Protein AF-A0A170YMG4-F1 (afdb_monomer)

Secondary structure (DSSP, 8-state):
--------------------------EEEEE--HHHHHHHHHTHHHHHHHHHHTT-EEEEEETTTTEEEEEE-TT-S-THHHHHHHHHHHHHHTT--HHHHTHHHH-TT-------HHHH----THHHHHHHHHHH-

Structure (mmCIF, N/CA/C/O backbone):
data_AF-A0A170YMG4-F1
#
_entry.id   AF-A0A170YMG4-F1
#
loop_
_atom_site.group_PDB
_atom_site.id
_atom_site.type_symbol
_atom_site.label_atom_id
_atom_site.label_alt_id
_atom_site.label_comp_id
_atom_site.label_asym_id
_atom_site.label_entity_id
_atom_site.label_seq_id
_atom_site.pdbx_PDB_ins_code
_atom_site.Cartn_x
_atom_site.Cartn_y
_atom_site.Cartn_z
_atom_site.occupancy
_atom_site.B_iso_or_equiv
_atom_site.auth_seq_id
_atom_site.auth_comp_id
_atom_site.auth_asym_id
_atom_site.auth_atom_id
_atom_site.pdbx_PDB_model_num
ATOM 1 N N . VAL A 1 1 ? 34.153 55.309 47.129 1.00 39.97 1 VAL A N 1
ATOM 2 C CA . VAL A 1 1 ? 33.852 56.091 45.910 1.00 39.97 1 VAL A CA 1
ATOM 3 C C . VAL A 1 1 ? 33.773 55.142 44.724 1.00 39.97 1 VAL A C 1
ATOM 5 O O . VAL A 1 1 ? 34.739 54.436 44.491 1.00 39.97 1 VAL A O 1
ATOM 8 N N . ASN A 1 2 ? 32.609 55.130 44.062 1.00 39.31 2 ASN A N 1
ATOM 9 C CA . ASN A 1 2 ? 32.299 54.625 42.709 1.00 39.31 2 ASN A CA 1
ATOM 10 C C . ASN A 1 2 ? 32.515 53.109 42.467 1.00 39.31 2 ASN A C 1
ATOM 12 O O . ASN A 1 2 ? 33.643 52.648 42.436 1.00 39.31 2 ASN A O 1
ATOM 16 N N . GLY A 1 3 ? 31.515 52.243 42.274 1.00 41.06 3 GLY A N 1
ATOM 17 C CA . GLY A 1 3 ? 30.150 52.428 41.780 1.00 41.06 3 GLY A CA 1
ATOM 18 C C . GLY A 1 3 ? 30.049 51.939 40.334 1.00 41.06 3 GLY A C 1
ATOM 19 O O . GLY A 1 3 ? 30.343 52.720 39.441 1.00 41.06 3 GLY A O 1
ATOM 20 N N . VAL A 1 4 ? 29.627 50.683 40.116 1.00 52.44 4 VAL A N 1
ATOM 21 C CA . VAL A 1 4 ? 29.015 50.212 38.856 1.00 52.44 4 VAL A CA 1
ATOM 22 C C . VAL A 1 4 ? 28.028 49.077 39.172 1.00 52.44 4 VAL A C 1
ATOM 24 O O . VAL A 1 4 ? 28.421 47.937 39.411 1.00 52.44 4 VAL A O 1
ATOM 27 N N . GLU A 1 5 ? 26.737 49.407 39.171 1.00 44.84 5 GLU A N 1
ATOM 28 C CA . GLU A 1 5 ? 25.624 48.458 39.061 1.00 44.84 5 GLU A CA 1
ATOM 29 C C . GLU A 1 5 ? 25.429 48.058 37.589 1.00 44.84 5 GLU A C 1
ATOM 31 O O . GLU A 1 5 ? 25.418 48.912 36.700 1.00 44.84 5 GLU A O 1
ATOM 36 N N . GLY A 1 6 ? 25.222 46.765 37.327 1.00 42.75 6 GLY A N 1
ATOM 37 C CA . GLY A 1 6 ? 24.892 46.217 36.009 1.00 42.75 6 GLY A CA 1
ATOM 38 C C . GLY A 1 6 ? 23.636 45.349 36.073 1.00 42.75 6 GLY A C 1
ATOM 39 O O . GLY A 1 6 ? 23.639 44.295 36.696 1.00 42.75 6 GLY A O 1
ATOM 40 N N . LYS A 1 7 ? 22.562 45.832 35.444 1.00 38.25 7 LYS A N 1
ATOM 41 C CA . LYS A 1 7 ? 21.168 45.367 35.517 1.00 38.25 7 LYS A CA 1
ATOM 42 C C . LYS A 1 7 ? 20.901 43.943 35.000 1.00 38.25 7 LYS A C 1
ATOM 44 O O . LYS A 1 7 ? 21.535 43.432 34.084 1.00 38.25 7 LYS A O 1
ATOM 49 N N . THR A 1 8 ? 19.845 43.386 35.579 1.00 41.50 8 THR A N 1
ATOM 50 C CA . THR A 1 8 ? 19.171 42.104 35.373 1.00 41.50 8 THR A CA 1
ATOM 51 C C . THR A 1 8 ? 18.584 41.876 33.970 1.00 41.50 8 THR A C 1
ATOM 53 O O . THR A 1 8 ? 18.126 42.794 33.294 1.00 41.50 8 THR A O 1
ATOM 56 N N . SER A 1 9 ? 18.427 40.583 33.655 1.00 40.16 9 SER A N 1
ATOM 57 C CA . SER A 1 9 ? 17.389 39.963 32.809 1.00 40.16 9 SER A CA 1
ATOM 58 C C . SER A 1 9 ? 17.453 40.124 31.283 1.00 40.16 9 SER A C 1
ATOM 60 O O . SER A 1 9 ? 16.949 41.085 30.718 1.00 40.16 9 SER A O 1
ATOM 62 N N . LYS A 1 10 ? 17.901 39.057 30.608 1.00 38.28 10 LYS A N 1
ATOM 63 C CA . LYS A 1 10 ? 17.247 38.514 29.403 1.00 38.28 10 LYS A CA 1
ATOM 64 C C . LYS A 1 10 ? 17.358 36.990 29.447 1.00 38.28 10 LYS A C 1
ATOM 66 O O . LYS A 1 10 ? 18.322 36.406 28.962 1.00 38.28 10 LYS A O 1
ATOM 71 N N . SER A 1 11 ? 16.375 36.346 30.072 1.00 43.09 11 SER A N 1
ATOM 72 C CA . SER A 1 11 ? 16.130 34.924 29.860 1.00 43.09 11 SER A CA 1
ATOM 73 C C . SER A 1 11 ? 15.776 34.739 28.386 1.00 43.09 11 SER A C 1
ATOM 75 O O . SER A 1 11 ? 14.762 35.240 27.904 1.00 43.09 11 SER A O 1
ATOM 77 N N . ILE A 1 12 ? 16.655 34.063 27.651 1.00 47.03 12 ILE A N 1
ATOM 78 C CA . ILE A 1 12 ? 16.390 33.619 26.287 1.00 47.03 12 ILE A CA 1
ATOM 79 C C . ILE A 1 12 ? 15.203 32.660 26.373 1.00 47.03 12 ILE A C 1
ATOM 81 O O . ILE A 1 12 ? 15.321 31.525 26.838 1.00 47.03 12 ILE A O 1
ATOM 85 N N . SER A 1 13 ? 14.032 33.149 25.981 1.00 44.34 13 SER A N 1
ATOM 86 C CA . SER A 1 13 ? 12.828 32.355 25.813 1.00 44.34 13 SER A CA 1
ATOM 87 C C . SER A 1 13 ? 13.050 31.405 24.641 1.00 44.34 13 SER A C 1
ATOM 89 O O . SER A 1 13 ? 12.803 31.734 23.483 1.00 44.34 13 SER A O 1
ATOM 91 N N . GLN A 1 14 ? 13.539 30.201 24.940 1.00 50.28 14 GLN A N 1
ATOM 92 C CA . GLN A 1 14 ? 13.475 29.104 23.984 1.00 50.28 14 GLN A CA 1
ATOM 93 C C . GLN A 1 14 ? 12.010 28.940 23.546 1.00 50.28 14 GLN A C 1
ATOM 95 O O . GLN A 1 14 ? 11.125 28.872 24.411 1.00 50.28 14 GLN A O 1
ATOM 100 N N . PRO A 1 15 ? 11.718 28.891 22.234 1.00 44.25 15 PRO A N 1
ATOM 101 C CA . PRO A 1 15 ? 10.371 28.619 21.771 1.00 44.25 15 PRO A CA 1
ATOM 102 C C . PRO A 1 15 ? 9.984 27.238 22.296 1.00 44.25 15 PRO A C 1
ATOM 104 O O . PRO A 1 15 ? 10.590 26.228 21.938 1.00 44.25 15 PRO A O 1
ATOM 107 N N . LYS A 1 16 ? 8.993 27.203 23.193 1.00 43.53 16 LYS A N 1
ATOM 108 C CA . LYS A 1 16 ? 8.404 25.961 23.686 1.00 43.53 16 LYS A CA 1
ATOM 109 C C . LYS A 1 16 ? 7.773 25.261 22.487 1.00 43.53 16 LYS A C 1
ATOM 111 O O . LYS A 1 16 ? 6.626 25.539 22.137 1.00 43.53 16 LYS A O 1
ATOM 116 N N . THR A 1 17 ? 8.511 24.353 21.851 1.00 48.72 17 THR A N 1
ATOM 117 C CA . THR A 1 17 ? 7.889 23.315 21.039 1.00 48.72 17 THR A CA 1
ATOM 118 C C . THR A 1 17 ? 6.882 22.645 21.961 1.00 48.72 17 THR A C 1
ATOM 120 O O . THR A 1 17 ? 7.228 22.142 23.033 1.00 48.72 17 THR A O 1
ATOM 123 N N . LYS A 1 18 ? 5.594 22.746 21.617 1.00 45.09 18 LYS A N 1
ATOM 124 C CA . LYS A 1 18 ? 4.545 21.982 22.283 1.00 45.09 18 LYS A CA 1
ATOM 125 C C . LYS A 1 18 ? 4.922 20.516 22.090 1.00 45.09 18 LYS A C 1
ATOM 127 O O . LYS A 1 18 ? 4.594 19.933 21.064 1.00 45.09 18 LYS A O 1
ATOM 132 N N . LYS A 1 19 ? 5.642 19.932 23.052 1.00 42.97 19 LYS A N 1
ATOM 133 C CA . LYS A 1 19 ? 5.721 18.485 23.212 1.00 42.97 19 LYS A CA 1
ATOM 134 C C . LYS A 1 19 ? 4.292 18.058 23.508 1.00 42.97 19 LYS A C 1
ATOM 136 O O . LYS A 1 19 ? 3.825 18.164 24.641 1.00 42.97 19 LYS A O 1
ATOM 141 N N . SER A 1 20 ? 3.559 17.696 22.458 1.00 49.00 20 SER A N 1
ATOM 142 C CA . SER A 1 20 ? 2.327 16.940 22.602 1.00 49.00 20 SER A CA 1
ATOM 143 C C . SER A 1 20 ? 2.653 15.770 23.519 1.00 49.00 20 SER A C 1
ATOM 145 O O . SER A 1 20 ? 3.669 15.100 23.320 1.00 49.00 20 SER A O 1
ATOM 147 N N . LYS A 1 21 ? 1.830 15.565 24.551 1.00 47.41 21 LYS A N 1
ATOM 148 C CA . LYS A 1 21 ? 1.855 14.340 25.357 1.00 47.41 21 LYS A CA 1
ATOM 149 C C . LYS A 1 21 ? 2.044 13.144 24.409 1.00 47.41 21 LYS A C 1
ATOM 151 O O . LYS A 1 21 ? 1.445 13.185 23.330 1.00 47.41 21 LYS A O 1
ATOM 156 N N . PRO A 1 22 ? 2.822 12.109 24.766 1.00 47.38 22 PRO A N 1
ATOM 157 C CA . PRO A 1 22 ? 2.851 10.886 23.985 1.00 47.38 22 PRO A CA 1
ATOM 158 C C . PRO A 1 22 ? 1.476 10.235 24.143 1.00 47.38 22 PRO A C 1
ATOM 160 O O . PRO A 1 22 ? 1.247 9.409 25.018 1.00 47.38 22 PRO A O 1
ATOM 163 N N . SER A 1 23 ? 0.501 10.675 23.351 1.00 58.69 23 SER A N 1
ATOM 164 C CA . SER A 1 23 ? -0.628 9.821 23.042 1.00 58.69 23 SER A CA 1
ATOM 165 C C . SER A 1 23 ? -0.001 8.635 22.333 1.00 58.69 23 SER A C 1
ATOM 167 O O . SER A 1 23 ? 0.701 8.852 21.345 1.00 58.69 23 SER A O 1
ATOM 169 N N . ASN A 1 24 ? -0.198 7.437 22.875 1.00 70.69 24 ASN A N 1
ATOM 170 C CA . ASN A 1 24 ? 0.329 6.155 22.403 1.00 70.69 24 ASN A CA 1
ATOM 171 C C . ASN A 1 24 ? -0.287 5.748 21.047 1.00 70.69 24 ASN A C 1
ATOM 173 O O . ASN A 1 24 ? -0.793 4.652 20.861 1.00 70.69 24 ASN A O 1
ATOM 177 N N . VAL A 1 25 ? -0.372 6.718 20.144 1.00 84.62 25 VAL A N 1
ATOM 178 C CA . VAL A 1 25 ? -1.128 6.691 18.913 1.00 84.62 25 VAL A CA 1
ATOM 179 C C . VAL A 1 25 ? -0.110 6.646 17.793 1.00 84.62 25 VAL A C 1
ATOM 181 O O . VAL A 1 25 ? 0.438 7.671 17.386 1.00 84.62 25 VAL A O 1
ATOM 184 N N . GLU A 1 26 ? 0.111 5.439 17.302 1.00 93.12 26 GLU A N 1
ATOM 185 C CA . GLU A 1 26 ? 0.910 5.192 16.116 1.00 93.12 26 GLU A CA 1
ATOM 186 C C . GLU A 1 26 ? 0.211 5.752 14.870 1.00 93.12 26 GLU A C 1
ATOM 188 O O . GLU A 1 26 ? -1.013 5.635 14.710 1.00 93.12 26 GLU A O 1
ATOM 193 N N . TYR A 1 27 ? 1.003 6.380 14.001 1.00 94.62 27 TYR A N 1
ATOM 194 C CA . TYR A 1 27 ? 0.546 7.043 12.787 1.00 94.62 27 TYR A CA 1
ATOM 195 C C . TYR A 1 27 ? 1.447 6.683 11.607 1.00 94.62 27 TYR A C 1
ATOM 197 O O . TYR A 1 27 ? 2.667 6.843 11.664 1.00 94.62 27 TYR A O 1
ATOM 205 N N . ARG A 1 28 ? 0.836 6.272 10.495 1.00 97.00 28 ARG A N 1
ATOM 206 C CA . ARG A 1 28 ? 1.531 5.947 9.248 1.00 97.00 28 ARG A CA 1
ATOM 207 C C . ARG A 1 28 ? 0.933 6.718 8.086 1.00 97.00 28 ARG A C 1
ATOM 209 O O . ARG A 1 28 ? -0.265 6.988 8.032 1.00 97.00 28 ARG A O 1
ATOM 216 N N . LYS A 1 29 ? 1.784 7.046 7.121 1.00 97.25 29 LYS A N 1
ATOM 217 C CA . LYS A 1 29 ? 1.398 7.777 5.921 1.00 97.25 29 LYS A CA 1
ATOM 218 C C . LYS A 1 29 ? 1.923 7.061 4.685 1.00 97.25 29 LYS A C 1
ATOM 220 O O . LYS A 1 29 ? 3.121 6.806 4.600 1.00 97.25 29 LYS A O 1
ATOM 225 N N . VAL A 1 30 ? 1.040 6.782 3.728 1.00 97.69 30 VAL A N 1
ATOM 226 C CA . VAL A 1 30 ? 1.379 6.134 2.454 1.00 97.69 30 VAL A CA 1
ATOM 227 C C . VAL A 1 30 ? 1.055 7.087 1.296 1.00 97.69 30 VAL A C 1
ATOM 229 O O . VAL A 1 30 ? -0.104 7.485 1.146 1.00 97.69 30 VAL A O 1
ATOM 232 N N . PRO A 1 31 ? 2.047 7.500 0.488 1.00 97.44 31 PRO A N 1
ATOM 233 C CA . PRO A 1 31 ? 1.801 8.327 -0.688 1.00 97.44 31 PRO A CA 1
ATOM 234 C C . PRO A 1 31 ? 1.198 7.501 -1.830 1.00 97.44 31 PRO A C 1
ATOM 236 O O . PRO A 1 31 ? 1.631 6.381 -2.089 1.00 97.44 31 PRO A O 1
ATOM 239 N N . VAL A 1 32 ? 0.228 8.075 -2.546 1.00 97.56 32 VAL A N 1
ATOM 240 C CA . VAL A 1 32 ? -0.402 7.458 -3.723 1.00 97.56 32 VAL A CA 1
ATOM 241 C C . VAL A 1 32 ? 0.110 8.146 -4.998 1.00 97.56 32 VAL A C 1
ATOM 243 O O . VAL A 1 32 ? -0.141 9.341 -5.195 1.00 97.56 32 VAL A O 1
ATOM 246 N N . PRO A 1 33 ? 0.817 7.422 -5.887 1.00 96.44 33 PRO A N 1
ATOM 247 C CA . PRO A 1 33 ? 1.261 7.933 -7.177 1.00 96.44 33 PRO A CA 1
ATOM 248 C C . PRO A 1 33 ? 0.096 8.364 -8.069 1.00 96.44 33 PRO A C 1
ATOM 250 O O . PRO A 1 33 ? -1.010 7.832 -7.991 1.00 96.44 33 PRO A O 1
ATOM 253 N N . GLN A 1 34 ? 0.364 9.289 -8.993 1.00 95.44 34 GLN A N 1
ATOM 254 C CA . GLN A 1 34 ? -0.661 9.832 -9.889 1.00 95.44 34 GLN A CA 1
ATOM 255 C C . GLN A 1 34 ? -1.384 8.758 -10.706 1.00 95.44 34 GLN A C 1
ATOM 257 O O . GLN A 1 34 ? -2.606 8.791 -10.800 1.00 95.44 34 GLN A O 1
ATOM 262 N N . HIS A 1 3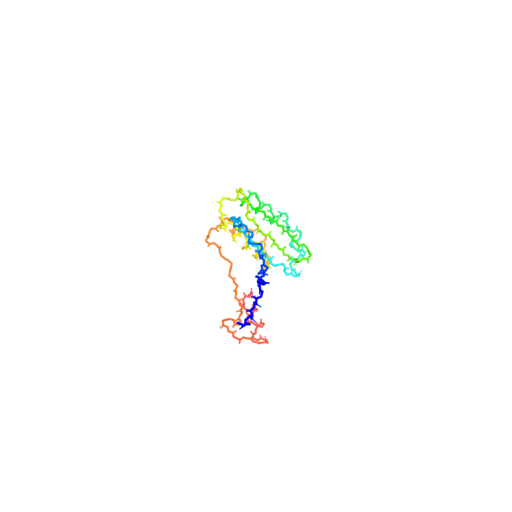5 ? -0.643 7.790 -11.249 1.00 95.88 35 HIS A N 1
ATOM 263 C CA . HIS A 1 35 ? -1.202 6.721 -12.076 1.00 95.88 35 HIS A CA 1
ATOM 264 C C . HIS A 1 35 ? -2.061 5.719 -11.279 1.00 95.88 35 HIS A C 1
ATOM 266 O O . HIS A 1 35 ? -2.863 5.006 -11.870 1.00 95.88 35 HIS A O 1
ATOM 272 N N . ARG A 1 36 ? -1.939 5.680 -9.942 1.00 95.81 36 ARG A N 1
ATOM 273 C CA . ARG A 1 36 ? -2.787 4.855 -9.059 1.00 95.81 36 ARG A CA 1
ATOM 274 C C . ARG A 1 36 ? -3.938 5.627 -8.426 1.00 95.81 36 ARG A C 1
ATOM 276 O O . ARG A 1 36 ? -4.799 5.011 -7.812 1.00 95.81 36 ARG A O 1
ATOM 283 N N . PHE A 1 37 ? -3.992 6.950 -8.574 1.00 95.00 37 PHE A N 1
ATOM 284 C CA . PHE A 1 37 ? -4.971 7.785 -7.875 1.00 95.00 37 PHE A CA 1
ATOM 285 C C . PHE A 1 37 ? -6.428 7.449 -8.231 1.00 95.00 37 PHE A C 1
ATOM 287 O O . PHE A 1 37 ? -7.252 7.308 -7.329 1.00 95.00 37 PHE A O 1
ATOM 294 N N . ALA A 1 38 ? -6.746 7.308 -9.522 1.00 95.94 38 AL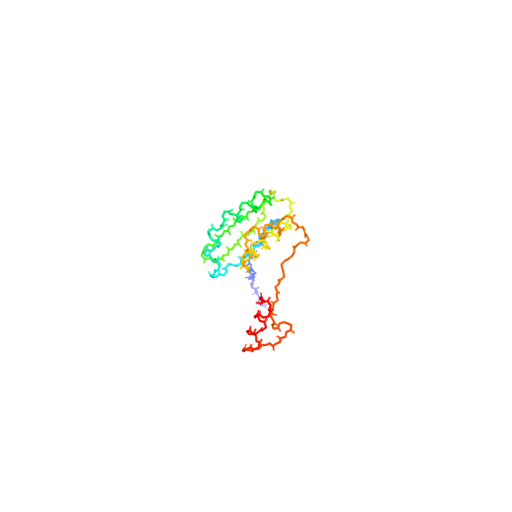A A N 1
ATOM 295 C CA . ALA A 1 38 ? -8.099 6.961 -9.965 1.00 95.94 38 ALA A CA 1
ATOM 296 C C . ALA A 1 38 ? -8.519 5.547 -9.502 1.00 95.94 38 ALA A C 1
ATOM 298 O O . ALA A 1 38 ? -9.515 5.464 -8.779 1.00 95.94 38 ALA A O 1
ATOM 299 N N . PRO A 1 39 ? -7.719 4.481 -9.738 1.00 96.06 39 PRO A N 1
ATOM 300 C C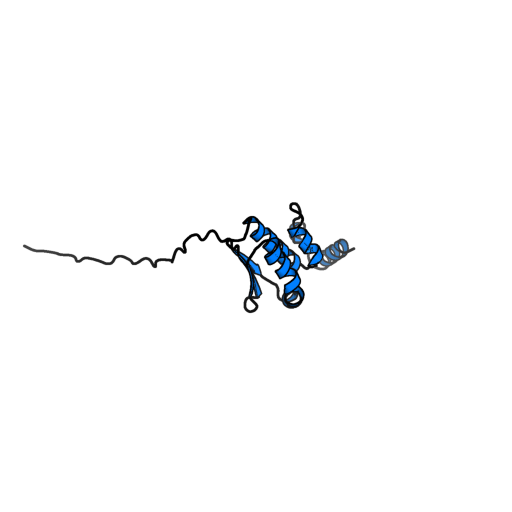A . PRO A 1 39 ? -8.017 3.147 -9.207 1.00 96.06 39 PRO A CA 1
ATOM 301 C C . PRO A 1 39 ? -8.186 3.117 -7.684 1.00 96.06 39 PRO A C 1
ATOM 303 O O . PRO A 1 39 ? -9.050 2.411 -7.165 1.00 96.06 39 PRO A O 1
ATOM 306 N N . PHE A 1 40 ? -7.373 3.894 -6.958 1.00 95.75 40 PHE A N 1
ATOM 307 C CA . PHE A 1 40 ? -7.441 3.984 -5.500 1.00 95.75 40 PHE A CA 1
ATOM 308 C C . PHE A 1 40 ? -8.758 4.596 -5.024 1.00 95.75 40 PHE A C 1
ATOM 310 O O . PHE A 1 40 ? -9.356 4.123 -4.062 1.00 95.75 40 PHE A O 1
ATOM 317 N N . LYS A 1 41 ? -9.227 5.647 -5.704 1.00 95.06 41 LYS A N 1
ATOM 318 C CA . LYS A 1 41 ? -10.486 6.316 -5.373 1.00 95.06 41 LYS A CA 1
ATOM 319 C C . LYS A 1 41 ? -11.694 5.417 -5.650 1.00 95.06 41 LYS A C 1
ATOM 321 O O . LYS A 1 41 ? -12.606 5.381 -4.832 1.00 95.06 41 LYS A O 1
ATOM 326 N N . GLU A 1 42 ? -11.686 4.691 -6.765 1.00 96.44 42 GLU A N 1
ATOM 327 C CA . GLU A 1 42 ? -12.756 3.758 -7.148 1.00 96.44 42 GLU A CA 1
ATOM 328 C C . GLU A 1 42 ? -12.870 2.582 -6.173 1.00 96.44 42 GLU A C 1
ATOM 330 O O . GLU A 1 42 ? -13.967 2.210 -5.761 1.00 96.44 42 GLU A O 1
ATOM 335 N N . ASN A 1 43 ? -11.732 2.038 -5.739 1.00 96.81 43 ASN A N 1
ATOM 336 C CA . ASN A 1 43 ? -11.683 0.897 -4.826 1.00 96.81 43 ASN A CA 1
ATOM 337 C C . ASN A 1 43 ? -11.619 1.296 -3.345 1.00 96.81 43 ASN A C 1
ATOM 339 O O . ASN A 1 43 ? -11.442 0.431 -2.486 1.00 96.81 43 ASN A O 1
ATOM 343 N N . TRP A 1 44 ? -11.786 2.583 -3.021 1.00 96.44 44 TRP A N 1
ATOM 344 C CA . TRP A 1 44 ? -11.581 3.100 -1.667 1.00 96.44 44 TRP A CA 1
ATOM 345 C C . TRP A 1 44 ? -12.393 2.347 -0.616 1.00 96.44 44 TRP A C 1
ATOM 347 O O . TRP A 1 44 ? -11.841 1.986 0.415 1.00 96.44 44 TRP A O 1
ATOM 357 N N . MET A 1 45 ? -13.667 2.045 -0.885 1.00 96.44 45 MET A N 1
ATOM 358 C CA . MET A 1 45 ? -14.511 1.310 0.064 1.00 96.44 45 MET A CA 1
ATOM 359 C C . MET A 1 45 ? -13.973 -0.096 0.347 1.00 96.44 45 MET A C 1
ATOM 361 O O . MET A 1 45 ? -13.907 -0.500 1.502 1.00 96.44 45 MET A O 1
ATOM 365 N N . LYS A 1 46 ? -13.496 -0.807 -0.682 1.00 96.31 46 LYS A N 1
ATOM 366 C CA . LYS A 1 46 ? -12.914 -2.148 -0.525 1.00 96.31 46 LYS A CA 1
ATOM 367 C C . LYS A 1 46 ? -11.615 -2.135 0.291 1.00 96.31 46 LYS A C 1
ATOM 369 O O . LYS A 1 46 ? -11.309 -3.119 0.950 1.00 96.31 46 LYS A O 1
ATOM 374 N N . ILE A 1 47 ? -10.863 -1.034 0.252 1.00 96.94 47 ILE A N 1
ATOM 375 C CA . ILE A 1 47 ? -9.637 -0.835 1.045 1.00 96.94 47 ILE A CA 1
ATOM 376 C C . ILE A 1 47 ? -9.979 -0.372 2.470 1.00 96.94 47 ILE A C 1
ATOM 378 O O . ILE A 1 47 ? -9.390 -0.833 3.442 1.00 96.94 47 ILE A O 1
ATOM 382 N N . TYR A 1 48 ? -10.939 0.539 2.599 1.00 97.50 48 TYR A N 1
ATOM 383 C CA . TYR A 1 48 ? -11.362 1.150 3.855 1.00 97.50 48 TYR A CA 1
ATOM 384 C C . TYR A 1 48 ? -11.975 0.127 4.815 1.00 97.50 48 TYR A C 1
ATOM 386 O O . TYR A 1 48 ? -11.541 0.023 5.962 1.00 97.50 48 TYR A O 1
ATOM 394 N N . THR A 1 49 ? -12.958 -0.638 4.336 1.00 97.00 49 THR A N 1
ATOM 395 C CA . THR A 1 49 ? -13.745 -1.584 5.135 1.00 97.00 49 THR A CA 1
ATOM 396 C C . THR A 1 49 ? -12.883 -2.555 5.951 1.00 97.00 49 THR A C 1
ATOM 398 O O . THR A 1 49 ? -13.015 -2.543 7.172 1.00 97.00 49 THR A O 1
ATOM 401 N N . PRO A 1 50 ? -11.946 -3.332 5.374 1.00 96.31 50 PRO A N 1
ATOM 402 C CA . PRO A 1 50 ? -11.154 -4.288 6.153 1.00 96.31 50 PRO A CA 1
ATOM 403 C C . PRO A 1 50 ? -10.246 -3.614 7.194 1.00 96.31 50 PRO A C 1
ATOM 405 O O . PRO A 1 50 ? -10.007 -4.180 8.258 1.00 96.31 50 PRO A O 1
ATOM 408 N N . ILE A 1 51 ? -9.759 -2.397 6.933 1.00 96.81 51 ILE A N 1
ATOM 409 C CA . ILE A 1 51 ? -8.891 -1.664 7.868 1.00 96.81 51 ILE A CA 1
ATOM 410 C C . ILE A 1 51 ? -9.688 -1.174 9.082 1.00 96.81 51 ILE A C 1
ATOM 412 O O . ILE A 1 51 ? -9.212 -1.253 10.214 1.00 96.81 51 ILE A O 1
ATOM 416 N N . VAL A 1 52 ? -10.904 -0.675 8.869 1.00 96.56 52 VAL A N 1
ATOM 417 C CA . VAL A 1 52 ? -11.739 -0.178 9.968 1.00 96.56 52 VAL A CA 1
ATOM 418 C C . VAL A 1 52 ? -12.423 -1.324 10.703 1.00 96.56 52 VAL A C 1
ATOM 420 O O . VAL A 1 52 ? -12.402 -1.368 11.930 1.00 96.56 52 VAL A O 1
ATOM 423 N N . GLU A 1 53 ? -13.012 -2.271 9.978 1.00 95.12 53 GLU A N 1
ATOM 424 C CA . GLU A 1 53 ? -13.834 -3.318 10.581 1.00 95.12 53 GLU A CA 1
ATOM 425 C C . GLU A 1 53 ? -13.003 -4.416 11.239 1.00 95.12 53 GLU A C 1
ATOM 427 O O . GLU A 1 53 ? -13.357 -4.830 12.344 1.00 95.12 53 GLU A O 1
ATOM 432 N N . HIS A 1 54 ? -11.906 -4.861 10.613 1.00 93.50 54 HIS A N 1
ATOM 433 C CA . HIS A 1 54 ? -11.107 -5.978 11.132 1.00 93.50 54 HIS A CA 1
ATOM 434 C C . HIS A 1 54 ? -9.956 -5.513 12.024 1.00 93.50 54 HIS A C 1
ATOM 436 O O . HIS A 1 54 ? -9.702 -6.133 13.048 1.00 93.50 54 HIS A O 1
ATOM 442 N N . LEU A 1 55 ? -9.268 -4.425 11.658 1.00 94.69 55 LEU A N 1
ATOM 443 C CA . LEU A 1 55 ? -8.095 -3.947 12.406 1.00 94.69 55 LEU A CA 1
ATOM 444 C C . LEU A 1 55 ? -8.420 -2.854 13.432 1.00 94.69 55 LEU A C 1
ATOM 446 O O . LEU A 1 55 ? -7.543 -2.473 14.205 1.00 94.69 55 LEU A O 1
ATOM 450 N N . LYS A 1 56 ? -9.654 -2.326 13.429 1.00 96.12 56 LYS A N 1
ATOM 451 C CA . LYS A 1 56 ? -10.092 -1.224 14.306 1.00 96.12 56 LYS A CA 1
ATOM 452 C C . LYS A 1 56 ? -9.143 -0.025 14.237 1.00 96.12 56 LYS A C 1
ATOM 454 O O . LYS A 1 56 ? -8.698 0.507 15.252 1.00 96.12 56 LYS A O 1
ATOM 459 N N . LEU A 1 57 ? -8.799 0.388 13.017 1.00 97.12 57 LEU A N 1
ATOM 460 C CA . LEU A 1 57 ? -7.938 1.540 12.750 1.00 97.12 57 LEU A CA 1
ATOM 461 C C . LEU A 1 57 ? -8.725 2.711 12.164 1.00 97.12 57 LEU A C 1
ATOM 463 O O . LEU A 1 57 ? -9.731 2.540 11.482 1.00 97.12 57 LEU A O 1
ATOM 467 N N . GLN A 1 58 ? -8.218 3.925 12.369 1.00 96.62 58 GLN A N 1
ATOM 468 C CA . GLN A 1 58 ? -8.689 5.105 11.654 1.00 96.62 58 GLN A CA 1
ATOM 469 C C . GLN A 1 58 ? -7.885 5.284 10.373 1.00 96.62 58 GLN A C 1
ATOM 471 O O . GLN A 1 58 ? -6.654 5.299 10.395 1.00 96.62 58 GLN A O 1
ATOM 476 N N . ILE A 1 59 ? -8.580 5.487 9.258 1.00 97.56 59 ILE A N 1
ATOM 477 C CA . ILE A 1 59 ? -7.947 5.730 7.967 1.00 97.56 59 ILE A CA 1
ATOM 478 C C . ILE A 1 59 ? -8.606 6.900 7.236 1.00 97.56 59 ILE A C 1
ATOM 480 O O . ILE A 1 59 ? -9.828 7.054 7.231 1.00 97.56 59 ILE A O 1
ATOM 484 N N . ARG A 1 60 ? -7.786 7.741 6.602 1.00 97.38 60 ARG A N 1
ATOM 485 C CA . ARG A 1 60 ? -8.232 8.873 5.789 1.00 97.38 60 ARG A CA 1
ATOM 486 C C . ARG A 1 60 ? -7.447 8.956 4.493 1.00 97.38 60 ARG A C 1
ATOM 488 O O . ARG A 1 60 ? -6.220 8.966 4.513 1.00 97.38 60 ARG A O 1
ATOM 495 N N . PHE A 1 61 ? -8.145 9.142 3.376 1.00 97.19 61 PHE A N 1
ATOM 496 C CA . PHE A 1 61 ? -7.503 9.517 2.122 1.00 97.19 61 PHE A CA 1
ATOM 497 C C . PHE A 1 61 ? -7.543 11.034 1.908 1.00 97.19 61 PHE A C 1
ATOM 499 O O . PHE A 1 61 ? -8.594 11.636 1.691 1.00 97.19 61 PHE A O 1
ATOM 506 N N . ASN A 1 62 ? -6.379 11.675 1.978 1.00 95.81 62 ASN A N 1
ATOM 507 C CA . ASN A 1 62 ? -6.225 13.100 1.737 1.00 95.81 62 ASN A CA 1
ATOM 508 C C . ASN A 1 62 ? -6.035 13.370 0.240 1.00 95.81 62 ASN A C 1
ATOM 510 O O . ASN A 1 62 ? -4.931 13.255 -0.293 1.00 95.81 62 ASN A O 1
ATOM 514 N N . LEU A 1 63 ? -7.114 13.784 -0.425 1.00 93.19 63 LEU A N 1
ATOM 515 C CA . LEU A 1 63 ? -7.146 14.028 -1.871 1.00 93.19 63 LEU A CA 1
ATOM 516 C C . LEU A 1 63 ? -6.195 15.149 -2.325 1.00 93.19 63 LEU A C 1
ATOM 518 O O . LEU A 1 63 ? -5.643 15.064 -3.417 1.00 93.19 63 LEU A O 1
ATOM 522 N N . LYS A 1 64 ? -5.966 16.179 -1.494 1.00 93.50 64 LYS A N 1
ATOM 523 C CA . LYS A 1 64 ? -5.091 17.313 -1.849 1.00 93.50 64 LYS A CA 1
ATOM 524 C C . LYS A 1 64 ? -3.625 16.905 -1.885 1.00 93.50 64 LYS A C 1
ATOM 526 O O . LYS A 1 64 ? -2.896 17.276 -2.796 1.00 93.50 64 LYS A O 1
ATOM 531 N N . THR A 1 65 ? -3.190 16.148 -0.880 1.00 95.00 65 THR A N 1
ATOM 532 C CA . THR A 1 65 ? -1.788 15.722 -0.770 1.00 95.00 65 THR A CA 1
ATOM 533 C C . THR A 1 65 ? -1.537 14.335 -1.368 1.00 95.00 65 THR A C 1
ATOM 535 O O . THR A 1 65 ? -0.386 13.913 -1.428 1.00 95.00 65 THR A O 1
ATOM 538 N N . ARG A 1 66 ? -2.595 13.645 -1.824 1.00 96.00 66 ARG A N 1
ATOM 539 C CA . ARG A 1 66 ? -2.600 12.259 -2.328 1.00 96.00 66 ARG A CA 1
ATOM 540 C C . ARG A 1 66 ? -1.945 11.280 -1.361 1.00 96.00 66 ARG A C 1
ATOM 542 O O . ARG A 1 66 ? -1.155 10.431 -1.755 1.00 96.00 66 ARG A O 1
ATOM 549 N N . ASN A 1 67 ? -2.265 11.423 -0.081 1.00 97.31 67 ASN A N 1
ATOM 550 C CA . ASN A 1 67 ? -1.729 10.558 0.960 1.00 97.31 67 ASN A CA 1
ATOM 551 C C . ASN A 1 67 ? -2.845 9.834 1.686 1.00 97.31 67 ASN A C 1
ATOM 553 O O . ASN A 1 67 ? -3.871 10.427 2.016 1.00 97.31 67 ASN A O 1
ATOM 557 N N . VAL A 1 68 ? -2.596 8.568 1.971 1.00 97.94 68 VAL A N 1
ATOM 558 C CA . VAL A 1 68 ? -3.394 7.766 2.884 1.00 97.94 68 VAL A CA 1
ATOM 559 C C . VAL A 1 68 ? -2.771 7.897 4.261 1.00 97.94 68 VAL A C 1
ATOM 561 O O . VAL A 1 68 ? -1.572 7.696 4.436 1.00 97.94 68 VAL A O 1
ATOM 564 N N . GLU A 1 69 ? -3.580 8.298 5.223 1.00 97.81 69 GLU A N 1
ATOM 565 C CA . GLU A 1 69 ? -3.193 8.544 6.602 1.00 97.81 69 GLU A CA 1
ATOM 566 C C . GLU A 1 69 ? -3.867 7.465 7.455 1.00 97.81 69 GLU A C 1
ATOM 568 O O . GLU A 1 69 ? -5.092 7.352 7.432 1.00 97.81 69 GLU A O 1
ATOM 573 N N . ILE A 1 70 ? -3.080 6.660 8.166 1.00 97.94 70 ILE A N 1
ATOM 574 C CA . ILE A 1 70 ? -3.538 5.553 9.015 1.00 97.94 70 ILE A CA 1
ATOM 575 C C . ILE A 1 70 ? -3.129 5.872 10.447 1.00 97.94 70 ILE A C 1
ATOM 577 O O . ILE A 1 70 ? -2.002 6.302 10.697 1.00 97.94 70 ILE A O 1
ATOM 581 N N . ARG A 1 71 ? -4.043 5.678 11.390 1.00 96.19 71 ARG A N 1
ATOM 582 C CA . ARG A 1 71 ? -3.853 6.022 12.793 1.00 96.19 71 ARG A CA 1
ATOM 583 C C . ARG A 1 71 ? -4.507 4.965 13.681 1.00 96.19 71 ARG A C 1
ATOM 585 O O . ARG A 1 71 ? -5.633 4.552 13.417 1.00 96.19 71 ARG A O 1
ATOM 592 N N . SER A 1 72 ? -3.829 4.584 14.755 1.00 96.12 72 SER A N 1
ATOM 593 C CA . SER A 1 72 ? -4.445 3.800 15.834 1.00 96.12 72 SER A CA 1
ATOM 594 C C . SER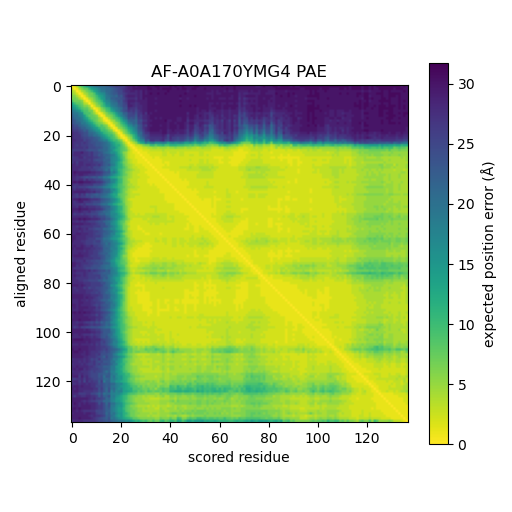 A 1 72 ? -5.482 4.618 16.617 1.00 96.12 72 SER A C 1
ATOM 596 O O . SER A 1 72 ? -5.415 5.849 16.716 1.00 96.12 72 SER A O 1
ATOM 598 N N . CYS A 1 73 ? -6.470 3.935 17.177 1.00 92.62 73 CYS A N 1
ATOM 599 C CA . CYS A 1 73 ? -7.476 4.501 18.067 1.00 92.62 73 CYS A CA 1
ATOM 600 C C . CYS A 1 73 ? -7.566 3.658 19.352 1.00 92.62 73 CYS A C 1
ATOM 602 O O . CYS A 1 73 ? -6.912 2.624 19.449 1.00 92.62 73 CYS A O 1
ATOM 604 N N . PRO A 1 74 ? -8.342 4.083 20.365 1.00 91.38 74 PRO A N 1
ATOM 605 C CA . PRO A 1 74 ? -8.472 3.325 21.613 1.00 91.38 74 PRO A CA 1
ATOM 606 C C . PRO A 1 74 ? -9.028 1.900 21.450 1.00 91.38 74 PRO A C 1
ATOM 608 O O . PRO A 1 74 ? -8.856 1.090 22.350 1.00 91.38 74 PRO A O 1
ATOM 611 N N . GLU A 1 75 ? -9.695 1.611 20.330 1.00 91.31 75 GLU A N 1
ATOM 612 C CA . GLU A 1 75 ? -10.239 0.287 19.993 1.00 91.31 75 GLU A CA 1
ATOM 613 C C . GLU A 1 75 ? -9.222 -0.607 19.267 1.00 91.31 75 GLU A C 1
ATOM 615 O O . GLU A 1 75 ? -9.490 -1.785 19.051 1.00 91.31 75 GLU A O 1
ATOM 620 N N . THR A 1 76 ? -8.072 -0.063 18.857 1.00 92.44 76 THR A N 1
ATOM 621 C CA . THR A 1 76 ? -7.022 -0.841 18.197 1.00 92.44 76 THR A CA 1
ATOM 622 C C . THR A 1 76 ? -6.405 -1.822 19.190 1.00 92.44 76 THR A C 1
ATOM 624 O O . THR A 1 76 ? -5.812 -1.409 20.184 1.00 92.44 76 THR A O 1
ATOM 627 N N . GLU A 1 77 ? -6.516 -3.116 18.892 1.00 90.81 77 GLU A N 1
ATOM 628 C CA . GLU A 1 77 ? -6.010 -4.194 19.751 1.00 90.81 77 GLU A CA 1
ATOM 629 C C . GLU A 1 77 ? -4.480 -4.293 19.726 1.00 90.81 77 GLU A C 1
ATOM 631 O O . GLU A 1 77 ? -3.851 -4.457 20.770 1.00 90.81 77 GLU A O 1
ATOM 636 N N . ASP A 1 78 ? -3.877 -4.156 18.540 1.00 91.94 78 ASP A N 1
ATOM 637 C CA . ASP A 1 78 ? -2.435 -4.273 18.339 1.00 91.94 78 ASP A CA 1
ATOM 638 C C . ASP A 1 78 ? -1.892 -3.116 17.487 1.00 91.94 78 ASP A C 1
ATOM 640 O O . ASP A 1 78 ? -2.378 -2.813 16.395 1.00 91.94 78 ASP A O 1
ATOM 644 N N . ILE A 1 79 ? -0.825 -2.480 17.973 1.00 92.19 79 ILE A N 1
ATOM 645 C CA . ILE A 1 79 ? -0.107 -1.409 17.274 1.00 92.19 79 ILE A CA 1
ATOM 646 C C . ILE A 1 79 ? 0.502 -1.924 15.958 1.00 92.19 79 ILE A C 1
ATOM 648 O O . ILE A 1 79 ? 0.585 -1.166 14.987 1.00 92.19 79 ILE A O 1
ATOM 652 N N . SER A 1 80 ? 0.869 -3.210 15.881 1.00 92.81 80 SER A N 1
ATOM 653 C CA . SER A 1 80 ? 1.407 -3.833 14.663 1.00 92.81 80 SER A CA 1
ATOM 654 C C . SER A 1 80 ? 0.427 -3.764 13.482 1.00 92.81 80 SER A C 1
ATOM 656 O O . SER A 1 80 ? 0.847 -3.705 12.321 1.00 92.81 80 SER A O 1
ATOM 658 N N . TYR A 1 81 ? -0.881 -3.664 13.753 1.00 95.25 81 TYR A N 1
ATOM 659 C CA . TYR A 1 81 ? -1.906 -3.536 12.720 1.00 95.25 81 TYR A CA 1
ATOM 660 C C . TYR A 1 81 ? -1.752 -2.262 11.894 1.00 95.25 81 TYR A C 1
ATOM 662 O O . TYR A 1 81 ? -2.090 -2.264 10.711 1.00 95.25 81 TYR A O 1
ATOM 670 N N . VAL A 1 82 ? -1.189 -1.190 12.464 1.00 96.12 82 VAL A N 1
ATOM 671 C CA . VAL A 1 82 ? -0.895 0.036 11.706 1.00 96.12 82 VAL A CA 1
ATOM 672 C C . VAL A 1 82 ? 0.108 -0.247 10.588 1.00 96.12 82 VAL A C 1
ATOM 674 O O . VAL A 1 82 ? -0.038 0.275 9.480 1.00 96.12 82 VAL A O 1
ATOM 677 N N . GLN A 1 83 ? 1.098 -1.101 10.854 1.00 94.81 83 GLN A N 1
ATOM 678 C CA . GLN A 1 83 ? 2.074 -1.518 9.856 1.00 94.81 83 GLN A CA 1
ATOM 679 C C . GLN A 1 83 ? 1.439 -2.465 8.827 1.00 94.81 83 GLN A C 1
ATOM 681 O O . GLN A 1 83 ? 1.551 -2.185 7.635 1.00 94.81 83 GLN A O 1
ATOM 686 N N . LYS A 1 84 ? 0.669 -3.482 9.254 1.00 95.62 84 LYS A N 1
ATOM 687 C CA . LYS A 1 84 ? -0.069 -4.370 8.327 1.00 95.62 84 LYS A CA 1
ATOM 688 C C . LYS A 1 84 ? -0.998 -3.591 7.388 1.00 95.62 84 LYS A C 1
ATOM 690 O O . LYS A 1 84 ? -1.002 -3.822 6.181 1.00 95.62 84 LYS A O 1
ATOM 695 N N . ALA A 1 85 ? -1.747 -2.619 7.911 1.00 96.81 85 ALA A N 1
ATOM 696 C CA . ALA A 1 85 ? -2.618 -1.760 7.111 1.00 96.81 85 ALA A CA 1
ATOM 697 C C . ALA A 1 85 ? -1.827 -0.898 6.116 1.00 96.81 85 ALA A C 1
ATOM 699 O O . ALA A 1 85 ? -2.254 -0.713 4.975 1.00 96.81 85 ALA A O 1
ATOM 700 N N . ALA A 1 86 ? -0.667 -0.378 6.524 1.00 97.12 86 ALA A N 1
ATOM 701 C CA . ALA A 1 86 ? 0.195 0.388 5.635 1.00 97.12 86 ALA A CA 1
ATOM 702 C C . ALA A 1 86 ? 0.766 -0.475 4.502 1.00 97.12 86 ALA A C 1
ATOM 704 O O . ALA A 1 86 ? 0.810 -0.007 3.364 1.00 97.12 86 A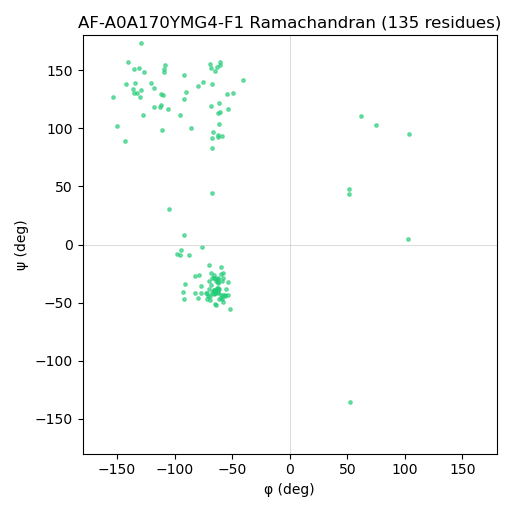LA A O 1
ATOM 705 N N . ASP A 1 87 ? 1.147 -1.720 4.788 1.00 96.56 87 ASP A N 1
ATOM 706 C CA . ASP A 1 87 ? 1.656 -2.661 3.788 1.00 96.56 87 ASP A CA 1
ATOM 707 C C . ASP A 1 87 ? 0.556 -3.129 2.832 1.00 96.56 87 ASP A C 1
ATOM 709 O O . ASP A 1 87 ? 0.779 -3.154 1.625 1.00 96.56 87 ASP A O 1
ATOM 713 N N . PHE A 1 88 ? -0.664 -3.359 3.324 1.00 97.25 88 PHE A N 1
ATOM 714 C CA . PHE A 1 88 ? -1.842 -3.612 2.488 1.00 97.25 88 PHE A CA 1
ATOM 715 C C . PHE A 1 88 ? -2.125 -2.460 1.508 1.00 97.25 88 PHE A C 1
ATOM 717 O O . PHE A 1 88 ? -2.253 -2.672 0.300 1.00 97.25 88 PHE A O 1
ATOM 724 N N . VAL A 1 89 ? -2.159 -1.215 2.000 1.00 97.31 89 VAL A N 1
ATOM 725 C CA . VAL A 1 89 ? -2.348 -0.026 1.147 1.00 97.31 89 VAL A CA 1
ATOM 726 C C . VAL A 1 89 ? -1.194 0.120 0.152 1.00 97.31 89 VAL A C 1
ATOM 728 O O . VAL A 1 89 ? -1.414 0.452 -1.015 1.00 97.31 89 VAL A O 1
ATOM 731 N N . LYS A 1 90 ? 0.041 -0.135 0.593 1.00 96.62 90 LYS A N 1
ATOM 732 C CA . LYS A 1 90 ? 1.238 -0.065 -0.246 1.00 96.62 90 LYS A CA 1
ATOM 733 C C . LYS A 1 90 ? 1.231 -1.138 -1.343 1.00 96.62 90 LYS A C 1
ATOM 735 O O . LYS A 1 90 ? 1.575 -0.814 -2.475 1.00 96.62 90 LYS A O 1
ATOM 740 N N . ALA A 1 91 ? 0.783 -2.358 -1.059 1.00 97.12 91 ALA A N 1
ATOM 741 C CA . ALA A 1 91 ? 0.642 -3.419 -2.054 1.00 97.12 91 ALA A CA 1
ATOM 742 C C . ALA A 1 91 ? -0.309 -2.997 -3.182 1.00 97.12 91 ALA A C 1
ATOM 744 O O . ALA A 1 91 ? 0.051 -3.057 -4.357 1.00 97.12 91 ALA A O 1
ATOM 745 N N . PHE A 1 92 ? -1.471 -2.430 -2.843 1.00 96.75 92 PHE A N 1
ATOM 746 C CA . PHE A 1 92 ? -2.361 -1.868 -3.859 1.00 96.75 92 PHE A CA 1
ATOM 747 C C . PHE A 1 92 ? -1.693 -0.723 -4.643 1.00 96.75 92 PHE A C 1
ATOM 749 O O . PHE A 1 92 ? -1.859 -0.602 -5.860 1.00 96.75 92 PHE A O 1
ATOM 756 N N . VAL A 1 93 ? -0.906 0.131 -3.983 1.00 96.31 93 VAL A N 1
ATOM 757 C CA . VAL A 1 93 ? -0.126 1.183 -4.660 1.00 96.31 93 VAL A CA 1
ATOM 758 C C . VAL A 1 93 ? 0.915 0.597 -5.625 1.00 96.31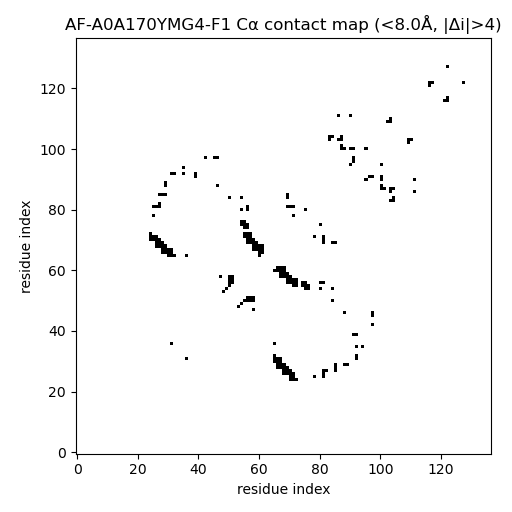 93 VAL A C 1
ATOM 760 O O . VAL A 1 93 ? 1.133 1.181 -6.683 1.00 96.31 93 VAL A O 1
ATOM 763 N N . TYR A 1 94 ? 1.497 -0.563 -5.331 1.00 95.25 94 TYR A N 1
ATOM 764 C CA . TYR A 1 94 ? 2.420 -1.263 -6.232 1.00 95.25 94 TYR A CA 1
ATOM 765 C C . TYR A 1 94 ? 1.743 -1.993 -7.394 1.00 95.25 94 TYR A C 1
ATOM 767 O O . TYR A 1 94 ? 2.435 -2.496 -8.273 1.00 95.25 94 TYR A O 1
ATOM 775 N N . GLY A 1 95 ? 0.411 -1.975 -7.455 1.00 95.31 95 GLY A N 1
ATOM 776 C CA . GLY A 1 95 ? -0.343 -2.501 -8.589 1.00 95.31 95 GLY A CA 1
ATOM 777 C C . GLY A 1 95 ? -0.981 -3.862 -8.349 1.00 95.31 95 GLY A C 1
ATOM 778 O O . GLY A 1 95 ? -1.595 -4.370 -9.277 1.00 95.31 95 GLY A O 1
ATOM 779 N N . PHE A 1 96 ? -0.895 -4.414 -7.134 1.00 96.88 96 PHE A N 1
ATOM 780 C CA . PHE A 1 96 ? -1.686 -5.586 -6.763 1.00 96.88 96 PHE A CA 1
ATOM 781 C C . PHE A 1 96 ? -3.180 -5.255 -6.759 1.00 96.88 96 PHE A C 1
ATOM 783 O O . PHE A 1 96 ? -3.585 -4.128 -6.428 1.00 96.88 96 PHE A O 1
ATOM 790 N N . ASP A 1 97 ? -3.992 -6.258 -7.074 1.00 96.00 97 ASP A N 1
ATOM 791 C CA . ASP A 1 97 ? -5.432 -6.177 -6.895 1.00 96.00 97 ASP A CA 1
ATOM 792 C C . ASP A 1 97 ? -5.791 -6.166 -5.407 1.00 96.00 97 ASP A C 1
ATOM 794 O O . ASP A 1 97 ? -5.039 -6.621 -4.540 1.00 96.00 97 ASP A O 1
ATOM 798 N N . VAL A 1 98 ? -6.959 -5.604 -5.084 1.00 95.56 98 VAL A N 1
ATOM 799 C CA . VAL A 1 98 ? -7.401 -5.481 -3.684 1.00 95.56 98 VAL A CA 1
ATOM 800 C C . VAL A 1 98 ? -7.564 -6.858 -3.041 1.00 95.56 98 VAL A C 1
ATOM 802 O O . VAL A 1 98 ? -7.244 -7.028 -1.867 1.00 95.56 98 VAL A O 1
ATOM 805 N N . GLU A 1 99 ? -8.054 -7.832 -3.809 1.00 94.25 99 GLU A N 1
ATOM 806 C CA . GLU A 1 99 ? -8.304 -9.195 -3.335 1.00 94.25 99 GLU A CA 1
ATOM 807 C C . GLU A 1 99 ? -7.006 -9.927 -2.983 1.00 94.25 99 GLU A C 1
ATOM 809 O O . GLU A 1 99 ? -6.936 -10.557 -1.929 1.00 94.25 99 GLU A O 1
ATOM 814 N N . ASP A 1 100 ? -5.956 -9.749 -3.785 1.00 94.88 100 ASP A N 1
ATOM 815 C CA . ASP A 1 100 ? -4.630 -10.300 -3.498 1.00 94.88 100 ASP A CA 1
ATOM 816 C C . ASP A 1 100 ? -3.992 -9.599 -2.299 1.00 94.88 100 ASP A C 1
ATOM 818 O O . ASP A 1 100 ? -3.465 -10.236 -1.386 1.00 94.88 100 ASP A O 1
ATOM 822 N N . ALA A 1 101 ? -4.091 -8.267 -2.252 1.00 96.12 101 ALA A N 1
ATOM 823 C CA . ALA A 1 101 ? -3.532 -7.479 -1.163 1.00 96.12 101 ALA A CA 1
ATOM 824 C C . ALA A 1 101 ? -4.188 -7.816 0.192 1.00 96.12 101 ALA A C 1
ATOM 826 O O . ALA A 1 101 ? -3.517 -7.765 1.223 1.00 96.12 101 ALA A O 1
ATOM 827 N N . LEU A 1 102 ? -5.466 -8.224 0.218 1.00 95.44 102 LEU A N 1
ATOM 828 C CA . LEU A 1 102 ? -6.149 -8.674 1.441 1.00 95.44 102 LEU A CA 1
ATOM 829 C C . LEU A 1 102 ? -5.454 -9.865 2.115 1.00 95.44 102 LEU A C 1
ATOM 831 O O . LEU A 1 102 ? -5.597 -10.037 3.328 1.00 95.44 102 LEU A O 1
ATOM 835 N N . ALA A 1 103 ? -4.687 -10.671 1.374 1.00 94.88 103 ALA A N 1
ATOM 836 C CA . ALA A 1 103 ? -3.910 -11.761 1.952 1.00 94.88 103 ALA A CA 1
ATOM 837 C C . ALA A 1 103 ? -2.899 -11.262 3.001 1.00 94.88 103 ALA A C 1
ATOM 839 O O . ALA A 1 103 ? -2.686 -11.951 3.995 1.00 94.88 103 ALA A O 1
ATOM 840 N N . LEU A 1 104 ? -2.369 -10.039 2.854 1.00 94.69 104 LEU A N 1
ATOM 841 C CA . LEU A 1 104 ? -1.442 -9.421 3.818 1.00 94.69 104 LEU A CA 1
ATOM 842 C C . LEU A 1 104 ? -2.093 -9.132 5.172 1.00 94.69 104 LEU A C 1
ATOM 844 O O . LEU A 1 104 ? -1.415 -9.071 6.193 1.00 94.69 104 LEU A O 1
ATOM 848 N N . LEU A 1 105 ? -3.414 -8.944 5.197 1.00 93.56 105 LEU A N 1
ATOM 849 C CA . LEU A 1 105 ? -4.145 -8.769 6.450 1.00 93.56 105 LEU A CA 1
ATOM 850 C C . LEU A 1 105 ? -4.463 -10.112 7.116 1.00 93.56 105 LEU A C 1
ATOM 852 O O . LEU A 1 105 ? -4.623 -10.166 8.331 1.00 93.56 105 LEU A O 1
ATOM 856 N N . ARG A 1 106 ? -4.573 -11.184 6.322 1.00 92.19 106 ARG A N 1
ATOM 857 C CA . ARG A 1 106 ? -5.005 -12.517 6.769 1.00 92.19 106 ARG A CA 1
ATOM 858 C C . ARG A 1 106 ? -3.847 -13.413 7.200 1.00 92.19 106 ARG A C 1
ATOM 860 O O . ARG A 1 106 ? -4.028 -14.241 8.085 1.00 92.19 106 ARG A O 1
ATOM 867 N N . LEU A 1 107 ? -2.693 -13.285 6.552 1.00 92.75 107 LEU A N 1
ATOM 868 C CA . LEU A 1 107 ? -1.532 -14.150 6.740 1.00 92.75 107 LEU A CA 1
ATOM 869 C C . LEU A 1 107 ? -0.396 -13.363 7.395 1.00 92.75 107 LEU A C 1
ATOM 871 O O . LEU A 1 107 ? -0.033 -12.290 6.926 1.00 92.75 107 LEU A O 1
ATOM 875 N N . GLU A 1 108 ? 0.190 -13.901 8.464 1.00 86.00 108 GLU A N 1
ATOM 876 C CA . GLU A 1 108 ? 1.245 -13.203 9.219 1.00 86.00 108 GLU A CA 1
ATOM 877 C C . GLU A 1 108 ? 2.621 -13.263 8.552 1.00 86.00 108 GLU A C 1
ATOM 879 O O . GLU A 1 108 ? 3.427 -12.355 8.727 1.00 86.00 108 GLU A O 1
ATOM 884 N N . ASN A 1 109 ? 2.869 -14.301 7.752 1.00 89.81 109 ASN A N 1
ATOM 885 C CA . ASN A 1 109 ? 4.161 -14.560 7.114 1.00 89.81 109 ASN A CA 1
ATOM 886 C C . ASN A 1 109 ? 4.148 -14.224 5.614 1.00 89.81 109 ASN A C 1
ATOM 888 O O . ASN A 1 109 ? 4.819 -14.888 4.824 1.00 89.81 109 ASN A O 1
ATOM 892 N N . LEU A 1 110 ? 3.343 -13.236 5.213 1.00 93.81 110 LEU A N 1
ATOM 893 C CA . LEU A 1 110 ? 3.298 -12.733 3.843 1.00 93.81 110 LEU A CA 1
ATOM 894 C C . LEU A 1 110 ? 3.892 -11.326 3.796 1.00 93.81 110 LEU A C 1
ATOM 896 O O . LEU A 1 110 ? 3.479 -10.443 4.544 1.00 93.81 110 LEU A O 1
ATOM 900 N N . PHE A 1 111 ? 4.840 -11.118 2.887 1.00 90.88 111 PHE A N 1
ATOM 901 C CA . PHE A 1 111 ? 5.577 -9.865 2.763 1.00 90.88 111 PHE A CA 1
ATOM 902 C C . PHE A 1 111 ? 5.585 -9.390 1.314 1.00 90.88 111 PHE A C 1
ATOM 904 O O . PHE A 1 111 ? 5.518 -10.190 0.381 1.00 90.88 111 PHE A O 1
ATOM 911 N N . VAL A 1 112 ? 5.686 -8.074 1.135 1.00 91.38 112 VAL A N 1
ATOM 912 C CA . VAL A 1 112 ? 5.887 -7.450 -0.174 1.00 91.38 112 VAL A CA 1
ATOM 913 C C . VAL A 1 112 ? 7.271 -6.831 -0.195 1.00 91.38 112 VAL A C 1
ATOM 915 O O . VAL A 1 112 ? 7.555 -5.909 0.571 1.00 91.38 112 VAL A O 1
ATOM 918 N N . GLU A 1 113 ? 8.112 -7.320 -1.097 1.00 92.12 113 GLU A N 1
ATOM 919 C CA . GLU A 1 113 ? 9.437 -6.768 -1.346 1.00 92.12 113 GLU A CA 1
ATOM 920 C C . GLU A 1 113 ? 9.486 -6.060 -2.696 1.00 92.12 113 GLU A C 1
ATOM 922 O O . GLU A 1 113 ? 8.767 -6.392 -3.639 1.00 92.12 113 GLU A O 1
ATOM 927 N N . THR A 1 114 ? 10.354 -5.059 -2.780 1.00 92.62 114 THR A N 1
ATOM 928 C CA . THR A 1 114 ? 10.606 -4.305 -4.004 1.00 92.62 114 THR A CA 1
ATOM 929 C C . THR A 1 114 ? 12.097 -4.269 -4.257 1.00 92.62 114 THR A C 1
ATOM 931 O O . THR A 1 114 ? 12.856 -3.917 -3.356 1.00 92.62 114 THR A O 1
ATOM 934 N N . PHE A 1 115 ? 12.499 -4.558 -5.487 1.00 95.06 115 PHE A N 1
ATOM 935 C CA . PHE A 1 115 ? 13.867 -4.375 -5.954 1.00 95.06 115 PHE A CA 1
ATOM 936 C C . PHE A 1 115 ? 13.844 -3.731 -7.338 1.00 95.06 115 PHE A C 1
ATOM 938 O O . PHE A 1 115 ? 12.901 -3.920 -8.113 1.00 95.06 115 PHE A O 1
ATOM 945 N N . GLU A 1 116 ? 14.886 -2.980 -7.669 1.00 94.56 116 GLU A N 1
ATOM 946 C CA . GLU A 1 116 ? 15.127 -2.546 -9.036 1.00 94.56 116 GLU A CA 1
ATOM 947 C C . GLU A 1 116 ? 16.022 -3.561 -9.751 1.00 94.56 116 GLU A C 1
ATOM 949 O O . GLU A 1 116 ? 16.959 -4.110 -9.178 1.00 94.56 116 GLU A O 1
ATOM 954 N N . ILE A 1 117 ? 15.821 -3.766 -11.057 1.00 94.56 117 ILE A N 1
ATOM 955 C CA . ILE A 1 117 ? 16.699 -4.642 -11.864 1.00 94.56 117 ILE A CA 1
ATOM 956 C C . ILE A 1 117 ? 18.177 -4.232 -11.723 1.00 94.56 117 ILE A C 1
ATOM 958 O O . ILE A 1 117 ? 19.074 -5.076 -11.748 1.00 94.56 117 ILE A O 1
ATOM 962 N N . LYS A 1 118 ? 18.426 -2.931 -11.535 1.00 93.44 118 LYS A N 1
ATOM 963 C CA . LYS A 1 118 ? 19.761 -2.356 -11.355 1.00 93.44 118 LYS A CA 1
ATOM 964 C C . LYS A 1 118 ? 20.428 -2.758 -10.040 1.00 93.44 118 LYS A C 1
ATOM 966 O O . LYS A 1 118 ? 21.654 -2.782 -10.020 1.00 93.44 118 LYS A O 1
ATOM 971 N N . ASP A 1 119 ? 19.656 -3.115 -9.015 1.00 94.56 119 ASP A N 1
ATOM 972 C CA . ASP A 1 119 ? 20.182 -3.585 -7.728 1.00 94.56 119 ASP A CA 1
ATOM 973 C C . ASP A 1 119 ? 20.881 -4.942 -7.882 1.00 94.56 119 ASP A C 1
ATOM 975 O O . ASP A 1 119 ? 21.839 -5.242 -7.177 1.00 94.56 119 ASP A O 1
ATOM 979 N N . VAL A 1 120 ? 20.442 -5.747 -8.857 1.00 94.56 120 VAL A N 1
ATOM 980 C CA . VAL A 1 120 ? 21.054 -7.039 -9.198 1.00 94.56 120 VAL A CA 1
ATOM 981 C C . VAL A 1 120 ? 22.113 -6.872 -10.282 1.00 94.56 120 VAL A C 1
ATOM 983 O O . VAL A 1 120 ? 23.208 -7.432 -10.203 1.00 94.56 120 VAL A O 1
ATOM 986 N N . LYS A 1 121 ? 21.785 -6.128 -11.343 1.00 94.69 121 LYS A N 1
ATOM 987 C CA . LYS A 1 121 ? 22.688 -5.915 -12.472 1.00 94.69 121 LYS A CA 1
ATOM 988 C C . LYS A 1 121 ? 22.389 -4.607 -13.184 1.00 94.69 121 LYS A C 1
ATOM 990 O O . LYS A 1 121 ? 21.295 -4.387 -13.698 1.00 94.69 121 LYS A O 1
ATOM 995 N N . THR A 1 122 ? 23.415 -3.778 -13.341 1.00 96.12 122 THR A N 1
ATOM 996 C CA . THR A 1 122 ? 23.324 -2.534 -14.110 1.00 96.12 122 THR A CA 1
ATOM 997 C C . THR A 1 122 ? 23.092 -2.821 -15.598 1.00 96.12 122 THR A C 1
ATOM 999 O O . THR A 1 122 ? 24.032 -3.067 -16.353 1.00 96.12 122 THR A O 1
AT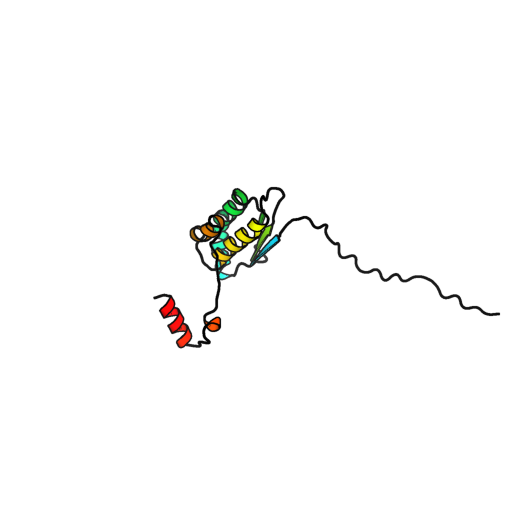OM 1002 N N . LEU A 1 123 ? 21.832 -2.768 -16.034 1.00 95.25 123 LEU A N 1
ATOM 1003 C CA . LEU A 1 123 ? 21.412 -2.894 -17.433 1.00 95.25 123 LEU A CA 1
ATOM 1004 C C . LEU A 1 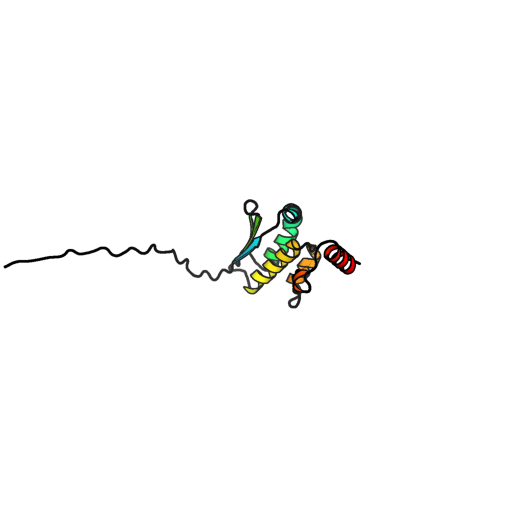123 ? 20.905 -1.550 -17.974 1.00 95.25 123 LEU A C 1
ATOM 1006 O O . LEU A 1 123 ? 20.354 -0.730 -17.235 1.00 95.25 123 LEU A O 1
ATOM 1010 N N . ARG A 1 124 ? 21.097 -1.310 -19.276 1.00 95.00 124 ARG A N 1
ATOM 1011 C CA . ARG A 1 124 ? 20.670 -0.086 -19.977 1.00 95.00 124 ARG A CA 1
ATOM 1012 C C . ARG A 1 124 ? 20.127 -0.418 -21.366 1.00 95.00 124 ARG A C 1
ATOM 1014 O O . ARG A 1 124 ? 20.485 -1.452 -21.931 1.00 95.00 124 ARG A O 1
ATOM 1021 N N . GLY A 1 125 ? 19.292 0.473 -21.903 1.00 95.75 125 GLY A N 1
ATOM 1022 C CA . GLY A 1 125 ? 18.734 0.367 -23.255 1.00 95.75 125 GLY A CA 1
ATOM 1023 C C . GLY A 1 125 ? 18.078 -0.990 -23.518 1.00 95.75 125 GLY A C 1
ATOM 1024 O O . GLY A 1 125 ? 17.386 -1.536 -22.656 1.00 95.75 125 GLY A O 1
ATOM 1025 N N . ASP A 1 126 ? 18.360 -1.568 -24.682 1.00 96.81 126 ASP A N 1
ATOM 1026 C CA . ASP A 1 126 ? 17.780 -2.838 -25.127 1.00 96.81 126 ASP A CA 1
ATOM 1027 C C . ASP A 1 126 ? 18.043 -4.011 -24.183 1.00 96.81 126 ASP A C 1
ATOM 1029 O O . ASP A 1 126 ? 17.242 -4.941 -24.125 1.00 96.81 126 ASP A O 1
ATOM 1033 N N . HIS A 1 127 ? 19.155 -4.004 -23.442 1.00 96.75 127 HIS A N 1
ATOM 1034 C CA . HIS A 1 127 ? 19.440 -5.069 -22.481 1.00 96.75 127 HIS A CA 1
ATOM 1035 C C . HIS A 1 127 ? 18.467 -5.039 -21.299 1.00 96.75 127 HIS A C 1
ATOM 1037 O O . HIS A 1 127 ? 18.081 -6.099 -20.811 1.00 96.75 127 HIS A O 1
ATOM 1043 N N . LEU A 1 128 ? 18.044 -3.844 -20.869 1.00 96.69 128 LEU A N 1
ATOM 1044 C CA . LEU A 1 128 ? 17.029 -3.688 -19.829 1.00 96.69 128 LEU A CA 1
ATOM 1045 C C . LEU A 1 128 ? 15.660 -4.145 -20.344 1.00 96.69 128 LEU A C 1
ATOM 1047 O O . LEU A 1 128 ? 15.007 -4.951 -19.690 1.00 96.69 128 LEU A O 1
ATOM 1051 N N . SER A 1 129 ? 15.260 -3.691 -21.536 1.00 96.25 129 SER A N 1
ATOM 1052 C CA . SER A 1 129 ? 13.978 -4.083 -22.141 1.00 96.25 129 SER A CA 1
ATOM 1053 C C . SER A 1 129 ? 13.884 -5.600 -22.354 1.00 96.25 129 SER A C 1
ATOM 1055 O O . SER A 1 129 ? 12.895 -6.218 -21.967 1.00 96.25 129 SER A O 1
ATOM 1057 N N . ARG A 1 130 ? 14.954 -6.233 -22.857 1.00 96.31 130 ARG A N 1
ATOM 1058 C CA . ARG A 1 130 ? 15.028 -7.695 -23.006 1.00 96.31 130 ARG A CA 1
ATOM 1059 C C . ARG A 1 130 ? 14.962 -8.437 -21.672 1.00 96.31 130 ARG A C 1
ATOM 1061 O O . ARG A 1 130 ? 14.360 -9.503 -21.615 1.00 96.31 130 ARG A O 1
ATOM 1068 N N . ALA A 1 131 ? 15.578 -7.910 -20.612 1.00 96.75 131 ALA A N 1
ATOM 1069 C CA . ALA A 1 131 ? 15.497 -8.518 -19.284 1.00 96.75 131 ALA A CA 1
ATOM 1070 C C . ALA A 1 131 ? 14.068 -8.471 -18.724 1.00 96.75 131 ALA A C 1
ATOM 1072 O O . ALA A 1 131 ? 13.594 -9.484 -18.224 1.00 96.75 131 ALA A O 1
ATOM 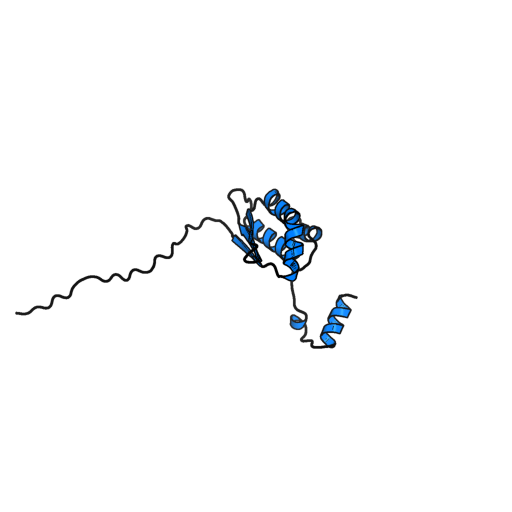1073 N N . VAL A 1 132 ? 13.369 -7.339 -18.877 1.00 95.81 132 VAL A N 1
ATOM 1074 C CA . VAL A 1 132 ? 11.948 -7.216 -18.505 1.00 95.81 132 VAL A CA 1
ATOM 1075 C C . VAL A 1 132 ? 11.092 -8.210 -19.294 1.00 95.81 132 VAL A C 1
ATOM 1077 O O . VAL A 1 132 ? 10.300 -8.924 -18.691 1.00 95.81 132 VAL A O 1
ATOM 1080 N N . GLY A 1 133 ? 11.297 -8.322 -20.613 1.00 97.00 133 GLY A N 1
ATOM 1081 C CA . GLY A 1 133 ? 10.572 -9.291 -21.445 1.00 97.00 133 GLY A CA 1
ATOM 1082 C C . GLY A 1 133 ? 10.767 -10.737 -20.981 1.00 97.00 133 GLY A C 1
ATOM 1083 O O . GLY A 1 133 ? 9.802 -11.470 -20.835 1.00 97.00 133 GLY A O 1
ATOM 1084 N N . ARG A 1 134 ? 12.003 -11.124 -20.638 1.00 96.12 134 ARG A N 1
ATOM 1085 C CA . ARG A 1 134 ? 12.301 -12.464 -20.101 1.00 96.12 134 ARG A CA 1
ATOM 1086 C C . ARG A 1 134 ? 11.653 -12.751 -18.742 1.00 96.12 134 ARG A C 1
ATOM 1088 O O . ARG A 1 134 ? 11.429 -13.915 -18.442 1.00 96.12 134 ARG A O 1
ATOM 1095 N N . LEU A 1 135 ? 11.419 -11.732 -17.910 1.00 94.50 135 LEU A N 1
ATOM 1096 C CA . LEU A 1 135 ? 10.725 -11.889 -16.624 1.00 94.50 135 LEU A CA 1
ATOM 1097 C C . LEU A 1 135 ? 9.212 -12.023 -16.801 1.00 94.50 135 LEU A C 1
ATOM 1099 O O . LEU A 1 135 ? 8.580 -12.751 -16.044 1.00 94.50 135 LEU A O 1
ATOM 1103 N N . ALA A 1 136 ? 8.644 -11.309 -17.774 1.00 95.06 136 ALA A N 1
ATOM 1104 C CA . ALA A 1 136 ? 7.221 -11.387 -18.085 1.00 95.06 136 ALA A CA 1
ATOM 1105 C C . ALA A 1 136 ? 6.834 -12.729 -18.733 1.00 95.06 136 ALA A C 1
ATOM 1107 O O . ALA A 1 136 ? 5.724 -13.204 -18.496 1.00 95.06 136 ALA A O 1
ATOM 1108 N N . GLY A 1 137 ? 7.757 -13.334 -19.493 1.00 90.69 137 GLY A N 1
ATOM 1109 C CA . GLY A 1 137 ? 7.524 -14.545 -20.285 1.00 90.69 137 GLY A CA 1
ATOM 1110 C C . GLY A 1 137 ? 7.471 -14.232 -21.769 1.00 90.69 137 GLY A C 1
ATOM 1111 O O . GLY A 1 137 ? 6.536 -13.513 -22.182 1.00 90.69 137 GLY A O 1
#

pLDDT: mean 86.52, std 19.07, range [38.25, 97.94]

Solvent-accessible surface area (backbone atoms only — not comparable to full-atom values): 8692 Å² total; per-residue (Å²): 133,85,89,85,90,81,87,83,86,80,80,81,76,71,81,77,71,80,75,69,73,86,64,95,55,58,74,47,77,49,79,53,55,78,92,43,44,63,64,48,62,75,44,37,64,76,58,47,49,57,41,38,74,73,50,32,36,47,74,45,77,39,79,90,78,35,30,38,41,39,32,55,47,96,73,33,85,53,78,66,46,58,54,41,50,50,51,31,55,46,38,39,65,75,66,46,52,69,75,65,26,50,46,42,75,76,38,90,92,56,85,89,84,87,82,56,70,56,80,80,47,87,61,60,70,70,59,37,57,52,51,53,46,66,71,74,105

Mean predicted aligned error: 9.84 Å

Radius of gyration: 24.79 Å; Cα contacts (8 Å, |Δi|>4): 125; chains: 1; bounding box: 48×71×71 Å

Organism: Triatoma infestans (NCBI:txid30076)

Foldseek 3Di:
DDDDDDDDDDDPPDPPPPPDDPPVKDKDKDAADPVLLVVCVVCVCLLVCCLCPVQVWDWDQDPVRRMIMIMDDPPGPDPCSSVLSNQLVVCVSVPDDNVVSVVSVVDVPDHDDDDDPVVVPDDDDPRNVVVVVVVVD

InterPro domains:
  IPR036612 K Homology domain, type 1 superfamily [G3DSA:3.30.1370.10] (26-106)
  IPR055212 PNO1, first type I KH domain [cd22391] (25-104)

Sequence (137 aa):
VNGVEGKTSKSISQPKTKKSKPSNVEYRKVPVPQHRFAPFKENWMKIYTPIVEHLKLQIRFNLKTRNVEIRSCPETEDISYVQKAADFVKAFVYGFDVEDALALLRLENLFVETFEIKDVKTLRGDHLSRAVGRLAG

Nearest PDB structures (foldseek):
  7mqa-assembly1_SW  TM=8.451E-01  e=1.292E-14  Homo sapiens
  7wts-assembly1_x  TM=9.477E-01  e=2.623E-13  Homo sapiens
  6zqe-assembly1_JJ  TM=9.284E-01  e=4.612E-13  Saccharomyces cerevisiae S288C
  6zqa-assembly1_JJ  TM=9.401E-01  e=4.412E-12  Saccharomyces cerevisiae S288C
  3aev-assembly1_B  TM=8.456E-01  e=8.279E-05  Pyrococcus horikoshii